Protein AF-A0A7C4MFL2-F1 (afdb_monomer_lite)

pLDDT: mean 95.14, std 5.4, range [57.25, 98.12]

Secondary structure (DSSP, 8-state):
-EEEEETTS-EE-TTT--TT--EEEEE-PPPHHHHSHHHHHHHHHHHHHTT--PPP--GGGT--

Sequence (64 aa):
LICWLSTDGRPLTNADIKEGLEVAVIG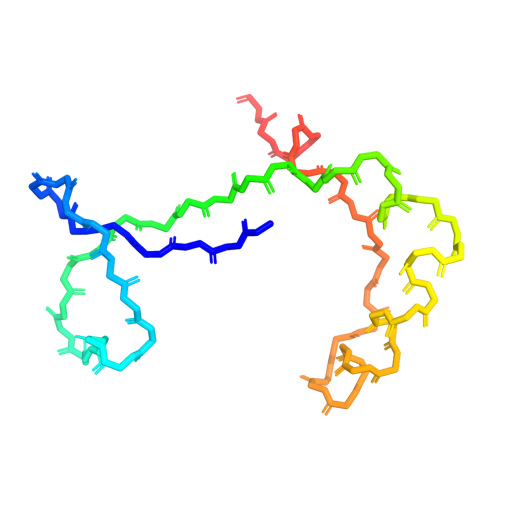IKADERWRKPEGLAVFRPVLAELGYTGEYIPIEKLLK

Radius of gyration: 14.29 Å; chains: 1; bounding box: 31×28×30 Å

Structure (mmCIF, N/CA/C/O backbone):
data_AF-A0A7C4MFL2-F1
#
_entry.id   AF-A0A7C4MFL2-F1
#
loop_
_atom_site.group_PDB
_atom_site.id
_atom_site.type_symbol
_atom_site.label_atom_id
_atom_site.label_alt_id
_atom_site.label_comp_id
_atom_site.label_asym_id
_atom_site.label_entity_id
_atom_site.label_seq_id
_atom_site.pdbx_PDB_ins_code
_atom_site.Cartn_x
_atom_site.Cartn_y
_atom_site.Cartn_z
_atom_site.occupancy
_atom_site.B_iso_or_equiv
_atom_site.auth_seq_id
_atom_site.auth_comp_id
_atom_site.auth_asym_id
_atom_site.auth_atom_id
_atom_site.pdbx_PDB_model_num
ATOM 1 N N . LEU A 1 1 ? 3.302 1.909 0.598 1.00 93.38 1 LEU A N 1
ATOM 2 C CA . LEU A 1 1 ? 2.934 1.354 1.923 1.00 93.38 1 LEU A CA 1
ATOM 3 C C . LEU A 1 1 ? 1.424 1.441 2.048 1.00 93.38 1 LEU A C 1
ATOM 5 O O . LEU A 1 1 ? 0.877 2.460 1.648 1.00 93.38 1 LEU A O 1
ATOM 9 N N . ILE A 1 2 ? 0.778 0.389 2.541 1.00 95.88 2 ILE A N 1
ATOM 10 C CA . ILE A 1 2 ? -0.634 0.412 2.936 1.00 95.88 2 ILE A CA 1
ATOM 11 C C . ILE A 1 2 ? -0.639 0.235 4.451 1.00 95.88 2 ILE A C 1
ATOM 13 O O . ILE A 1 2 ? 0.024 -0.678 4.945 1.00 95.88 2 ILE A O 1
ATOM 17 N N . CYS A 1 3 ? -1.312 1.119 5.180 1.0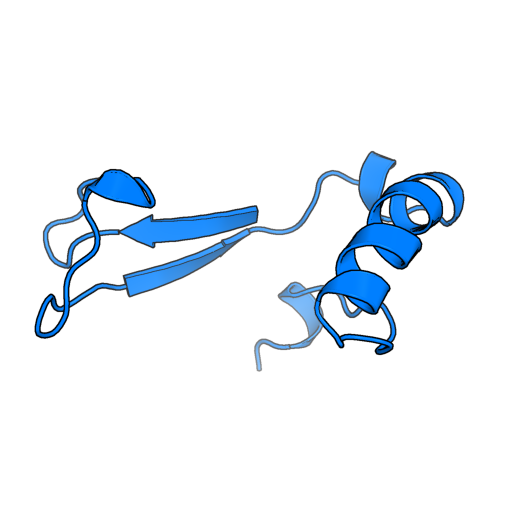0 96.38 3 CYS A N 1
ATOM 18 C CA . CYS A 1 3 ? -1.435 1.015 6.629 1.00 96.38 3 CYS A CA 1
ATOM 19 C C . CYS A 1 3 ? -2.865 1.265 7.102 1.00 96.38 3 CYS A C 1
ATOM 21 O O . CYS A 1 3 ? -3.669 1.916 6.429 1.00 96.38 3 CYS A O 1
ATOM 23 N N . TRP A 1 4 ? -3.145 0.728 8.285 1.00 97.31 4 TRP A N 1
ATOM 24 C CA . TRP A 1 4 ? -4.396 0.890 9.002 1.00 97.31 4 TRP A CA 1
ATOM 25 C C . TRP A 1 4 ? -4.244 2.006 10.037 1.00 97.31 4 TRP A C 1
ATOM 27 O O . TRP A 1 4 ? -3.243 2.067 10.760 1.00 97.31 4 TRP A O 1
ATOM 37 N N . LEU A 1 5 ? -5.248 2.870 10.126 1.00 97.56 5 LEU A N 1
ATOM 38 C CA . LEU A 1 5 ? -5.378 3.871 11.177 1.00 97.56 5 LEU A CA 1
ATOM 39 C C . LEU A 1 5 ? -6.756 3.707 11.816 1.00 97.56 5 LEU A C 1
ATOM 41 O O . LEU A 1 5 ? -7.752 3.563 11.107 1.00 97.56 5 LEU A O 1
ATOM 45 N N . SER A 1 6 ? -6.838 3.732 13.141 1.00 96.44 6 SER A N 1
ATOM 46 C CA . SER A 1 6 ? -8.132 3.879 13.805 1.00 96.44 6 SER A CA 1
ATOM 47 C C . SER A 1 6 ? -8.737 5.251 13.484 1.00 96.44 6 SER A C 1
ATOM 49 O O . SER A 1 6 ? -8.033 6.205 13.138 1.00 96.44 6 SER A O 1
ATOM 51 N N . THR A 1 7 ? -10.054 5.379 13.630 1.00 95.69 7 THR A N 1
ATOM 52 C CA . THR A 1 7 ? -10.763 6.643 13.378 1.00 95.69 7 THR A CA 1
ATOM 53 C C . THR A 1 7 ? -10.394 7.757 14.368 1.00 95.69 7 THR A C 1
ATOM 55 O O . THR A 1 7 ? -10.575 8.929 14.050 1.00 95.69 7 THR A O 1
ATOM 58 N N . ASP A 1 8 ? -9.805 7.418 15.523 1.00 95.19 8 ASP A N 1
ATOM 59 C CA . ASP A 1 8 ? -9.230 8.362 16.497 1.00 95.19 8 ASP A CA 1
ATOM 60 C C . ASP A 1 8 ? -7.734 8.671 16.264 1.00 95.19 8 ASP A C 1
ATOM 62 O O . ASP A 1 8 ? -7.117 9.384 17.056 1.00 95.19 8 ASP A O 1
ATOM 66 N N . GLY A 1 9 ? -7.147 8.176 15.168 1.00 94.19 9 GLY A N 1
ATOM 67 C CA . GLY A 1 9 ? -5.816 8.575 14.706 1.00 94.19 9 GLY A CA 1
ATOM 68 C C . GLY A 1 9 ? -4.646 7.734 15.220 1.00 94.19 9 GLY A C 1
ATOM 69 O O . GLY A 1 9 ? -3.499 8.177 15.133 1.00 94.19 9 GLY A O 1
ATOM 70 N N . ARG A 1 10 ? -4.888 6.530 15.748 1.00 96.31 10 ARG A N 1
ATOM 71 C CA . ARG A 1 10 ? -3.828 5.620 16.212 1.00 96.31 10 ARG A CA 1
ATOM 72 C C . ARG A 1 10 ? -3.411 4.644 15.107 1.00 96.31 10 ARG A C 1
ATOM 74 O O . ARG A 1 10 ? -4.275 4.092 14.425 1.00 96.31 10 ARG A O 1
ATOM 81 N N . PRO A 1 11 ? -2.103 4.394 14.923 1.00 96.38 11 PRO A N 1
ATOM 82 C CA . PRO A 1 11 ? -1.635 3.388 13.977 1.00 96.38 11 PRO A CA 1
ATOM 83 C C . PRO A 1 11 ? -2.011 1.985 14.455 1.00 96.38 11 PRO A C 1
ATOM 85 O O . PRO A 1 11 ? -1.888 1.677 15.640 1.00 96.38 11 PRO A O 1
ATOM 88 N N . LEU A 1 12 ? -2.432 1.138 13.517 1.00 97.12 12 LEU A N 1
ATOM 89 C CA . LEU A 1 12 ? -2.768 -0.261 13.764 1.00 97.12 12 LEU A CA 1
ATOM 90 C C . LEU A 1 12 ? -1.863 -1.170 12.925 1.00 97.12 12 LEU A C 1
ATOM 92 O O . LEU A 1 12 ? -1.562 -0.884 11.761 1.00 97.12 12 LEU A O 1
ATOM 96 N N . THR A 1 13 ? -1.428 -2.279 13.513 1.00 96.69 13 THR A N 1
ATOM 97 C CA . THR A 1 13 ? -0.709 -3.348 12.815 1.00 96.69 13 THR A CA 1
ATOM 98 C C . THR A 1 13 ? -1.689 -4.408 12.320 1.00 96.69 13 THR A C 1
ATOM 100 O O . THR A 1 13 ? -2.840 -4.455 12.745 1.00 96.69 13 THR A O 1
ATOM 103 N N . ASN A 1 14 ? -1.232 -5.318 11.458 1.00 95.50 14 ASN A N 1
ATOM 104 C CA . ASN A 1 14 ? -2.065 -6.434 11.000 1.00 95.50 14 ASN A CA 1
ATOM 105 C C . ASN A 1 14 ? -2.573 -7.325 12.153 1.00 95.50 14 ASN A C 1
ATOM 107 O O . ASN A 1 14 ? -3.613 -7.953 11.997 1.00 95.50 14 ASN A O 1
ATOM 111 N N . ALA A 1 15 ? -1.871 -7.374 13.293 1.00 96.62 15 ALA A N 1
ATOM 112 C CA . ALA A 1 15 ? -2.284 -8.156 14.461 1.00 96.62 15 ALA A CA 1
ATOM 113 C C . ALA A 1 15 ? -3.443 -7.513 15.246 1.00 96.62 15 ALA A C 1
ATOM 115 O O . ALA A 1 15 ? -4.132 -8.208 15.989 1.00 96.62 15 ALA A O 1
ATOM 116 N N . ASP A 1 16 ? -3.671 -6.208 15.073 1.00 95.50 16 ASP A N 1
ATOM 117 C CA . ASP A 1 16 ? -4.742 -5.471 15.753 1.00 95.50 16 ASP A CA 1
ATOM 118 C C . ASP A 1 16 ? -6.090 -5.570 15.012 1.00 95.50 16 ASP A C 1
ATOM 120 O O . ASP A 1 16 ? -7.142 -5.240 15.568 1.00 95.50 16 ASP A O 1
ATOM 124 N N . ILE A 1 17 ? -6.073 -6.002 13.744 1.00 95.62 17 ILE A N 1
ATOM 125 C CA . ILE A 1 17 ? -7.243 -5.998 12.860 1.00 95.62 17 ILE A CA 1
ATOM 126 C C . ILE A 1 17 ? -8.182 -7.162 13.175 1.00 95.62 17 ILE A C 1
ATOM 128 O O . ILE A 1 17 ? -7.772 -8.315 13.294 1.00 95.62 17 ILE A O 1
ATOM 132 N N . LYS A 1 18 ? -9.476 -6.845 13.254 1.00 95.69 18 LYS A N 1
ATOM 133 C CA . LYS A 1 18 ? -10.570 -7.793 13.475 1.00 95.69 18 LYS A CA 1
ATOM 134 C C . LYS A 1 18 ? -11.825 -7.352 12.732 1.00 95.69 18 LYS A C 1
ATOM 136 O O . LYS A 1 18 ? -12.013 -6.163 12.474 1.00 95.69 18 LYS A O 1
ATOM 141 N N . GLU A 1 19 ? -12.691 -8.306 12.415 1.00 96.12 19 GLU A N 1
ATOM 142 C CA . GLU A 1 19 ? -13.986 -8.020 11.797 1.00 96.12 19 GLU A CA 1
ATOM 143 C C . GLU A 1 19 ? -14.818 -7.060 12.662 1.00 96.12 19 GLU A C 1
ATOM 145 O O . GLU A 1 19 ? -14.795 -7.116 13.893 1.00 96.12 19 GLU A O 1
ATOM 150 N N . GLY A 1 20 ? -15.531 -6.146 12.003 1.00 96.00 20 GLY A N 1
ATOM 151 C CA . GLY A 1 20 ? -16.334 -5.112 12.660 1.00 96.00 20 GLY A CA 1
ATOM 152 C C . GLY A 1 20 ? -15.544 -3.912 13.194 1.00 96.00 20 GLY A C 1
ATOM 153 O O . GLY A 1 20 ? -16.160 -2.980 13.705 1.00 96.00 20 GLY A O 1
ATOM 154 N N . LEU A 1 21 ? -14.211 -3.894 13.077 1.00 96.00 21 LEU A N 1
ATOM 155 C CA . LEU A 1 21 ? -13.411 -2.720 13.421 1.00 96.00 21 LEU A CA 1
ATOM 156 C C . LEU A 1 21 ? -13.503 -1.661 12.314 1.00 96.00 21 LEU A C 1
ATOM 158 O O . LEU A 1 21 ? -13.144 -1.918 11.166 1.00 96.00 21 LEU A O 1
ATOM 162 N N . GLU A 1 22 ? -13.940 -0.455 12.671 1.00 97.19 22 GLU A N 1
ATOM 163 C CA . GLU A 1 22 ? -13.900 0.694 11.769 1.00 97.19 22 GLU A CA 1
ATOM 164 C C . GLU A 1 22 ? -12.474 1.251 11.688 1.00 97.19 22 GLU A C 1
ATOM 166 O O . GLU A 1 22 ? -11.851 1.572 12.705 1.00 97.19 22 GLU A O 1
ATOM 171 N N . VAL A 1 23 ? -11.948 1.351 10.469 1.00 96.94 23 VAL A N 1
ATOM 172 C CA . VAL A 1 23 ? -10.576 1.794 10.203 1.00 96.94 23 VAL A CA 1
ATOM 173 C C . VAL A 1 23 ? -10.531 2.708 8.985 1.00 96.94 23 VAL A C 1
ATOM 175 O O . VAL A 1 23 ? -11.293 2.544 8.033 1.00 96.94 23 VAL A O 1
ATOM 178 N N . ALA A 1 24 ? -9.578 3.633 8.983 1.00 96.62 24 ALA A N 1
ATOM 179 C CA . ALA A 1 24 ? -9.128 4.312 7.781 1.00 96.62 24 ALA A CA 1
ATOM 180 C C . ALA A 1 24 ? -7.972 3.522 7.148 1.00 96.62 24 ALA A C 1
ATOM 182 O O . ALA A 1 24 ? -7.045 3.083 7.834 1.00 96.62 24 ALA A O 1
ATOM 183 N N . VAL A 1 25 ? -8.015 3.364 5.825 1.00 96.19 25 VAL A N 1
ATOM 184 C CA . VAL A 1 25 ? -6.954 2.715 5.045 1.00 96.19 25 VAL A CA 1
ATOM 185 C C . VAL A 1 25 ? -6.163 3.785 4.317 1.00 96.19 25 VAL A C 1
ATOM 187 O O . VAL A 1 25 ? -6.719 4.537 3.518 1.00 96.19 25 VAL A O 1
ATOM 190 N N . ILE A 1 26 ? -4.863 3.855 4.584 1.00 94.44 26 ILE A N 1
ATOM 191 C CA . ILE A 1 26 ? -3.999 4.895 4.031 1.00 94.44 26 ILE A CA 1
ATOM 192 C C . ILE A 1 26 ? -2.991 4.256 3.086 1.00 94.44 26 ILE A C 1
ATOM 194 O O . ILE A 1 26 ? -2.218 3.373 3.463 1.00 94.44 26 ILE A O 1
ATOM 198 N N . GLY A 1 27 ? -2.981 4.734 1.845 1.00 95.06 27 GLY A N 1
ATOM 199 C CA . GLY A 1 27 ? -1.943 4.420 0.878 1.00 95.06 27 GLY A CA 1
ATOM 200 C C . GLY A 1 27 ? -0.908 5.539 0.814 1.00 95.06 27 GLY A C 1
ATOM 201 O O . GLY A 1 27 ? -1.238 6.697 0.574 1.00 95.06 27 GLY A O 1
ATOM 202 N N . ILE A 1 28 ? 0.361 5.188 1.002 1.00 94.69 28 ILE A N 1
ATOM 203 C CA . ILE A 1 28 ? 1.492 6.117 0.927 1.00 94.69 28 ILE A CA 1
ATOM 204 C C . ILE A 1 28 ? 2.340 5.765 -0.291 1.00 94.69 28 ILE A C 1
ATOM 206 O O . ILE A 1 28 ? 2.708 4.594 -0.487 1.00 94.69 28 ILE A O 1
ATOM 210 N N . LYS A 1 29 ? 2.668 6.796 -1.082 1.00 95.94 29 LYS A N 1
ATOM 211 C CA . LYS A 1 29 ? 3.580 6.717 -2.225 1.00 95.94 29 LYS A CA 1
ATOM 212 C C . LYS A 1 29 ? 4.864 5.979 -1.828 1.00 95.94 29 LYS A C 1
ATOM 214 O O . LYS A 1 29 ? 5.470 6.262 -0.798 1.00 95.94 29 LYS A O 1
ATOM 219 N N . ALA A 1 30 ? 5.264 5.014 -2.652 1.00 96.44 30 ALA A N 1
ATOM 220 C CA . ALA A 1 30 ? 6.512 4.289 -2.453 1.00 96.44 30 ALA A CA 1
ATOM 221 C C . ALA A 1 30 ? 7.726 5.206 -2.676 1.00 96.44 30 ALA A C 1
ATOM 223 O O . ALA A 1 30 ? 7.683 6.093 -3.528 1.00 96.44 30 ALA A O 1
ATOM 224 N N . ASP A 1 31 ? 8.812 4.957 -1.943 1.00 96.38 31 ASP A N 1
ATOM 225 C CA . ASP A 1 31 ? 10.100 5.614 -2.187 1.00 96.38 31 ASP A CA 1
ATOM 226 C C . ASP A 1 31 ? 10.561 5.397 -3.638 1.00 96.38 31 ASP A C 1
ATOM 228 O O . ASP A 1 31 ? 10.374 4.309 -4.188 1.00 96.38 31 ASP A O 1
ATOM 232 N N . GLU A 1 32 ? 11.182 6.411 -4.248 1.00 96.19 32 GLU A N 1
ATOM 233 C CA . GLU A 1 32 ? 11.585 6.399 -5.662 1.00 96.19 32 GLU A CA 1
ATOM 234 C C . GLU A 1 32 ? 12.446 5.186 -6.034 1.00 96.19 32 GLU A C 1
ATOM 236 O O . GLU A 1 32 ? 12.329 4.673 -7.149 1.00 96.19 32 GLU A O 1
ATOM 241 N N . ARG A 1 33 ? 13.257 4.654 -5.108 1.00 96.12 33 ARG A N 1
ATOM 242 C CA . ARG A 1 33 ? 14.075 3.458 -5.374 1.00 96.12 33 ARG A CA 1
ATOM 243 C C . ARG A 1 33 ? 13.239 2.221 -5.708 1.00 96.12 33 ARG A C 1
ATOM 245 O O . ARG A 1 33 ? 13.673 1.393 -6.500 1.00 96.12 33 ARG A O 1
ATOM 252 N N . TRP A 1 34 ? 12.039 2.108 -5.137 1.00 96.44 34 TRP A N 1
ATOM 253 C CA . TRP A 1 34 ? 11.146 0.961 -5.325 1.00 96.44 34 TRP A CA 1
ATOM 254 C C . TRP A 1 34 ? 10.243 1.088 -6.551 1.00 96.44 34 TRP A C 1
ATOM 256 O O . TRP A 1 34 ? 9.588 0.125 -6.933 1.00 96.44 34 TRP A O 1
ATOM 266 N N . ARG A 1 35 ? 10.204 2.270 -7.171 1.00 95.62 35 ARG A N 1
ATOM 267 C CA . ARG A 1 35 ? 9.367 2.564 -8.345 1.00 95.62 35 ARG A CA 1
ATOM 268 C C . ARG A 1 35 ? 10.077 2.260 -9.662 1.00 95.62 35 ARG A C 1
ATOM 270 O O . ARG A 1 35 ? 9.444 2.265 -10.713 1.00 95.62 35 ARG A O 1
ATOM 277 N N . LYS A 1 36 ? 11.390 2.034 -9.603 1.00 96.62 36 LYS A N 1
ATOM 278 C CA . LYS A 1 36 ? 12.220 1.657 -10.748 1.00 96.62 36 LYS A CA 1
ATOM 279 C C . LYS A 1 36 ? 11.985 0.191 -11.132 1.00 96.62 36 LYS A C 1
ATOM 281 O O . LYS A 1 36 ? 11.571 -0.588 -10.268 1.00 96.62 36 LYS A O 1
ATOM 286 N N . PRO A 1 37 ? 12.270 -0.210 -12.385 1.00 96.50 37 PRO A N 1
ATOM 287 C CA . PRO A 1 37 ? 12.065 -1.584 -12.845 1.00 96.50 37 PRO A CA 1
ATOM 288 C C . PRO A 1 37 ? 12.688 -2.645 -11.932 1.00 96.50 37 PRO A C 1
ATOM 290 O O . PRO A 1 37 ? 12.057 -3.662 -11.656 1.00 96.50 37 PRO A O 1
ATOM 293 N N . GLU A 1 38 ? 13.885 -2.388 -11.405 1.00 96.81 38 GLU A N 1
ATOM 294 C CA . GLU A 1 38 ? 14.613 -3.312 -10.532 1.00 96.81 38 GLU A CA 1
ATOM 295 C C . GLU A 1 38 ? 13.923 -3.461 -9.172 1.00 96.81 38 GLU A C 1
ATOM 297 O O . GLU A 1 38 ? 13.838 -4.560 -8.632 1.00 96.81 38 GLU A O 1
ATOM 302 N N . GLY A 1 39 ? 13.378 -2.365 -8.636 1.00 96.25 39 GLY A N 1
ATOM 303 C CA . GLY A 1 39 ? 12.600 -2.382 -7.399 1.00 96.25 39 GLY A CA 1
ATOM 304 C C . GLY A 1 39 ? 11.284 -3.137 -7.567 1.00 96.25 39 GLY A C 1
ATOM 305 O O . GLY A 1 39 ? 10.949 -3.986 -6.745 1.00 96.25 39 GLY A O 1
ATOM 306 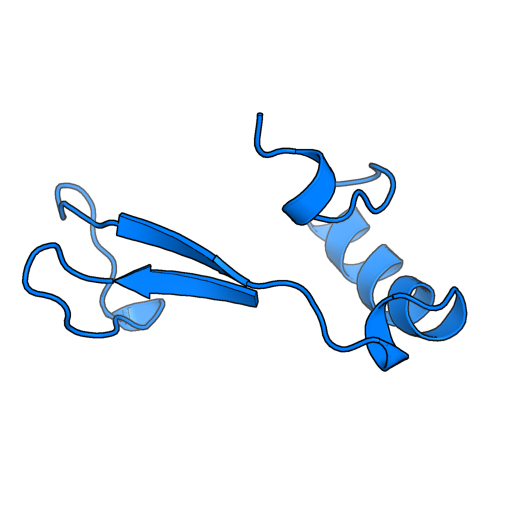N N . LEU A 1 40 ? 10.568 -2.889 -8.666 1.00 96.69 40 LEU A N 1
ATOM 307 C CA . LEU A 1 40 ? 9.320 -3.588 -8.984 1.00 96.69 40 LEU A CA 1
ATOM 308 C C . LEU A 1 40 ? 9.541 -5.088 -9.217 1.00 96.69 40 LEU A C 1
ATOM 310 O O . LEU A 1 40 ? 8.701 -5.895 -8.818 1.00 96.69 40 LEU A O 1
ATOM 314 N N . ALA A 1 41 ? 10.675 -5.475 -9.809 1.00 96.69 41 ALA A N 1
ATOM 315 C CA . ALA A 1 41 ? 11.032 -6.874 -10.033 1.00 96.69 41 ALA A CA 1
ATOM 316 C C . ALA A 1 41 ? 11.114 -7.693 -8.732 1.00 96.69 41 ALA A C 1
ATOM 318 O O . ALA A 1 41 ? 10.819 -8.883 -8.761 1.00 96.69 41 ALA A O 1
ATOM 319 N N . VAL A 1 42 ? 11.434 -7.064 -7.594 1.00 96.69 42 VAL A N 1
ATOM 320 C CA . VAL A 1 42 ? 11.435 -7.725 -6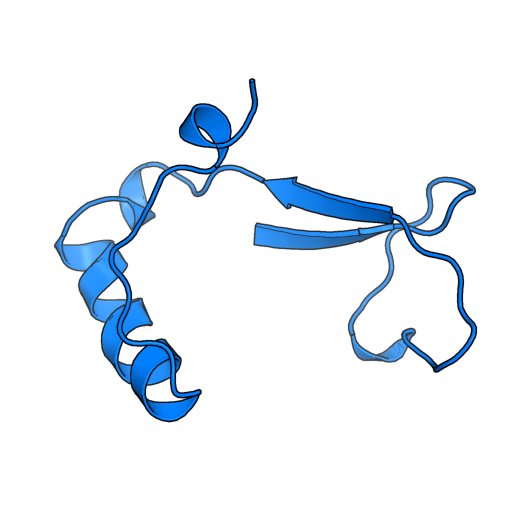.275 1.00 96.69 42 VAL A CA 1
ATOM 321 C C . VAL A 1 42 ? 10.017 -8.084 -5.819 1.00 96.69 42 VAL A C 1
ATOM 323 O O . VAL A 1 42 ? 9.802 -9.149 -5.250 1.00 96.69 42 VAL A O 1
ATOM 326 N N . PHE A 1 43 ? 9.034 -7.217 -6.077 1.00 96.50 43 PHE A N 1
ATOM 327 C CA . PHE A 1 43 ? 7.657 -7.413 -5.608 1.00 96.50 43 PHE A CA 1
ATOM 328 C C . PHE A 1 43 ? 6.808 -8.270 -6.552 1.00 96.50 43 PHE A C 1
ATOM 330 O O . PHE A 1 43 ? 5.879 -8.931 -6.094 1.00 96.50 43 PHE A O 1
ATOM 337 N N . ARG A 1 44 ? 7.110 -8.273 -7.857 1.00 96.38 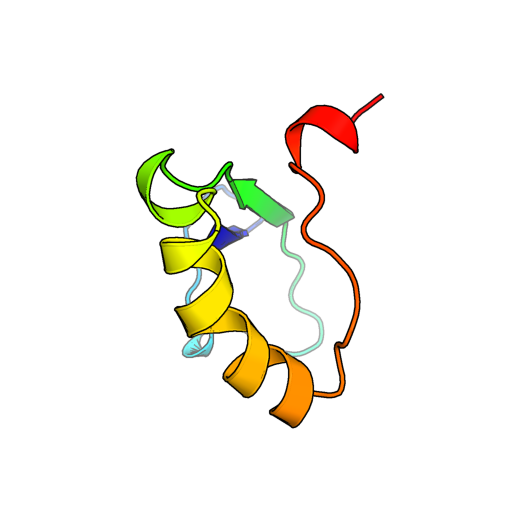44 ARG A N 1
ATOM 338 C CA . ARG A 1 44 ? 6.318 -8.977 -8.882 1.00 96.38 44 ARG A CA 1
ATOM 339 C C . ARG A 1 44 ? 6.070 -10.466 -8.572 1.00 96.38 44 ARG A C 1
ATOM 341 O O . ARG A 1 44 ? 4.910 -10.859 -8.650 1.00 96.38 44 ARG A O 1
ATOM 348 N N . PRO A 1 45 ? 7.074 -11.285 -8.193 1.00 97.38 45 PRO A N 1
ATOM 349 C CA . PRO A 1 45 ? 6.840 -12.695 -7.876 1.00 97.38 45 PRO A CA 1
ATOM 350 C C . PRO A 1 45 ? 5.909 -12.879 -6.673 1.00 97.38 45 PRO A C 1
ATOM 352 O O . PRO A 1 45 ? 4.966 -13.656 -6.743 1.00 97.38 45 PRO A O 1
ATOM 355 N N . VAL A 1 46 ? 6.117 -12.095 -5.610 1.00 97.12 46 VAL A N 1
ATOM 356 C CA . VAL A 1 46 ? 5.302 -12.155 -4.385 1.00 97.12 46 VAL A CA 1
ATOM 357 C C . VAL A 1 46 ? 3.850 -11.772 -4.674 1.00 97.12 46 VAL A C 1
ATOM 359 O O . VAL A 1 46 ? 2.923 -12.428 -4.213 1.00 97.12 46 VAL A O 1
ATOM 362 N N . LEU A 1 47 ? 3.631 -10.721 -5.468 1.00 97.12 47 LEU A N 1
ATOM 363 C CA . LEU A 1 47 ? 2.284 -10.316 -5.872 1.00 97.12 47 LEU A CA 1
ATOM 364 C C . LEU A 1 47 ? 1.608 -11.382 -6.744 1.00 97.12 47 LEU A C 1
ATOM 366 O O . LEU A 1 47 ? 0.421 -11.639 -6.560 1.00 97.12 47 LEU A O 1
ATOM 370 N N . ALA A 1 48 ? 2.358 -12.035 -7.636 1.00 97.56 48 ALA A N 1
ATOM 371 C CA . ALA A 1 48 ? 1.842 -13.119 -8.464 1.00 97.56 48 ALA A CA 1
ATOM 372 C C . ALA A 1 48 ? 1.428 -14.344 -7.628 1.00 97.56 48 ALA A C 1
ATOM 374 O O . ALA A 1 48 ? 0.376 -14.920 -7.896 1.00 97.56 48 ALA A O 1
ATOM 375 N N . GLU A 1 49 ? 2.187 -14.700 -6.584 1.00 98.12 49 GLU A N 1
ATOM 376 C CA . GLU A 1 49 ? 1.804 -15.750 -5.621 1.00 98.12 49 GLU A CA 1
ATOM 377 C C . GLU A 1 49 ? 0.508 -15.410 -4.868 1.00 98.12 49 GLU A C 1
ATOM 379 O O . GLU A 1 49 ? -0.293 -16.296 -4.577 1.00 98.12 49 GLU A O 1
ATOM 384 N N . 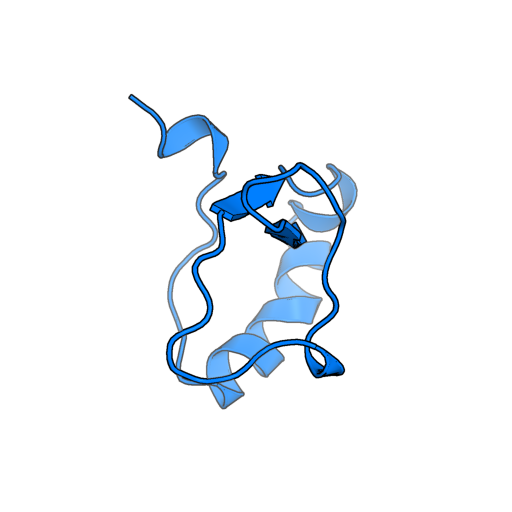LEU A 1 50 ? 0.257 -14.121 -4.617 1.00 97.12 50 LEU A N 1
ATOM 385 C CA . LEU A 1 50 ? -0.997 -13.614 -4.048 1.00 97.12 50 LEU A CA 1
ATOM 386 C C . LEU A 1 50 ? -2.126 -13.460 -5.090 1.00 97.12 50 LEU A C 1
ATOM 388 O O . LEU A 1 50 ? -3.209 -12.981 -4.755 1.00 97.12 50 LEU A O 1
ATOM 392 N N . GLY A 1 51 ? -1.892 -13.846 -6.349 1.00 98.00 51 GLY A N 1
ATOM 393 C CA . GLY A 1 51 ? -2.874 -13.788 -7.436 1.00 98.00 51 GLY A CA 1
ATOM 394 C C . GLY A 1 51 ? -3.007 -12.425 -8.124 1.00 98.00 51 GLY A C 1
ATOM 395 O O . GLY A 1 51 ? -3.934 -12.229 -8.909 1.00 98.00 51 GLY A O 1
ATOM 396 N N . TYR A 1 52 ? -2.103 -11.476 -7.865 1.00 97.00 52 TYR A N 1
ATOM 397 C CA . TYR A 1 52 ? -2.097 -10.158 -8.502 1.00 97.00 52 TYR A CA 1
ATOM 398 C C . TYR A 1 52 ? -1.015 -10.052 -9.583 1.00 97.00 52 TYR A C 1
ATOM 400 O O . TYR A 1 52 ? 0.179 -10.001 -9.293 1.00 97.00 52 TYR A O 1
ATOM 408 N N . THR A 1 53 ? -1.438 -9.941 -10.843 1.00 96.75 53 THR A N 1
ATOM 409 C CA . THR A 1 53 ? -0.547 -9.809 -12.013 1.00 96.75 53 THR A CA 1
ATOM 410 C C . THR A 1 53 ? -0.673 -8.453 -12.716 1.00 96.75 53 THR A C 1
ATOM 412 O O . THR A 1 53 ? -0.303 -8.321 -13.880 1.00 96.75 53 THR A O 1
ATOM 415 N N . GLY A 1 54 ? -1.251 -7.453 -12.045 1.00 95.31 54 GLY A N 1
ATOM 416 C CA . GLY A 1 54 ? -1.420 -6.108 -12.592 1.00 95.31 54 GLY A CA 1
ATOM 417 C C . GLY A 1 54 ? -0.119 -5.302 -12.626 1.00 95.31 54 GLY A C 1
ATOM 418 O O . GLY A 1 54 ? 0.851 -5.608 -11.931 1.00 95.31 54 GLY A O 1
ATOM 419 N N . GLU A 1 55 ? -0.114 -4.233 -13.422 1.00 94.19 55 GLU A N 1
ATOM 420 C CA . GLU A 1 55 ? 1.016 -3.306 -13.489 1.00 94.19 55 GLU A CA 1
ATOM 421 C C . GLU A 1 55 ? 1.033 -2.320 -12.318 1.00 94.19 55 GLU A C 1
ATOM 423 O O . GLU A 1 55 ? 0.001 -1.965 -11.743 1.00 94.19 55 GLU A O 1
ATOM 428 N N . TYR A 1 56 ? 2.228 -1.823 -11.989 1.00 95.25 56 TYR A N 1
ATOM 429 C CA . TYR A 1 56 ? 2.380 -0.788 -10.973 1.00 95.25 56 TYR A CA 1
ATOM 430 C C . TYR A 1 56 ? 1.778 0.539 -11.449 1.00 95.25 56 TYR A C 1
ATOM 432 O O . TYR A 1 56 ? 2.262 1.153 -12.403 1.00 95.25 56 TYR A O 1
ATOM 440 N N . ILE A 1 57 ? 0.771 1.023 -10.721 1.00 95.25 57 ILE A N 1
ATOM 441 C CA . ILE A 1 57 ? 0.203 2.358 -10.904 1.00 95.25 57 ILE A CA 1
ATOM 442 C C . ILE A 1 57 ? 0.522 3.201 -9.659 1.00 95.25 57 ILE A C 1
ATOM 444 O O . ILE A 1 57 ? 0.120 2.838 -8.553 1.00 95.25 57 ILE A O 1
ATOM 448 N N . PRO A 1 58 ? 1.237 4.332 -9.805 1.00 95.12 58 PRO A N 1
ATOM 449 C CA . PRO A 1 58 ? 1.421 5.304 -8.735 1.00 95.12 58 PRO A CA 1
ATOM 450 C C . PRO A 1 58 ? 0.110 5.724 -8.075 1.00 95.12 58 PRO A C 1
ATOM 452 O O . PRO A 1 58 ? -0.814 6.151 -8.765 1.00 95.12 58 PRO A O 1
ATOM 455 N N . ILE A 1 59 ? 0.045 5.670 -6.746 1.00 94.81 59 ILE A N 1
ATOM 456 C CA . ILE A 1 59 ? -1.182 6.005 -6.017 1.00 94.81 59 ILE A CA 1
ATOM 457 C C . ILE A 1 59 ? -1.606 7.460 -6.229 1.00 94.81 59 ILE A C 1
ATOM 459 O O . ILE A 1 59 ? -2.792 7.747 -6.350 1.00 94.81 59 ILE A O 1
ATOM 463 N N . GLU A 1 60 ? -0.647 8.373 -6.384 1.00 94.19 60 GLU A N 1
ATOM 464 C CA . GLU A 1 60 ? -0.919 9.781 -6.671 1.00 94.19 60 GLU A CA 1
ATOM 465 C C . GLU A 1 60 ? -1.561 10.016 -8.050 1.00 94.19 60 GLU A C 1
ATOM 467 O O . GLU A 1 60 ? -2.040 11.111 -8.312 1.00 94.19 60 GLU A O 1
ATOM 472 N N . LYS A 1 61 ? -1.588 9.005 -8.933 1.00 94.50 61 LYS A N 1
ATOM 473 C CA . LYS A 1 61 ? -2.313 9.043 -10.215 1.00 94.50 61 LYS A CA 1
ATOM 474 C C . LYS A 1 61 ? -3.726 8.458 -10.127 1.00 94.50 61 LYS A C 1
ATOM 476 O O . LYS A 1 61 ? -4.475 8.557 -11.094 1.00 94.50 61 LYS A O 1
ATOM 481 N N . LEU A 1 62 ? -4.063 7.800 -9.017 1.00 89.69 62 LEU A N 1
ATOM 482 C CA . LEU A 1 62 ? -5.375 7.184 -8.788 1.00 89.69 62 LEU A CA 1
ATOM 483 C C . LEU A 1 62 ? -6.346 8.127 -8.069 1.00 89.69 62 LEU A C 1
ATOM 485 O O . LEU A 1 62 ? -7.556 7.924 -8.130 1.00 89.69 62 LEU A O 1
ATOM 489 N N . LEU A 1 63 ? -5.819 9.147 -7.393 1.00 78.44 63 LEU A N 1
ATOM 490 C CA . LEU A 1 63 ? -6.605 10.188 -6.743 1.00 78.44 63 LEU A CA 1
ATOM 491 C C . LEU A 1 63 ? -7.053 11.206 -7.805 1.00 78.44 63 LEU A C 1
ATOM 493 O O . LEU A 1 63 ? -6.223 11.701 -8.567 1.00 78.44 63 LEU A O 1
ATOM 497 N N . LYS A 1 64 ? -8.363 11.466 -7.878 1.00 57.25 64 LYS A N 1
ATOM 498 C CA . LYS A 1 64 ? -8.948 12.567 -8.657 1.00 57.25 64 LYS A CA 1
ATOM 499 C C . LYS A 1 64 ? -9.050 13.817 -7.801 1.00 57.25 64 LYS A C 1
ATOM 501 O O . LYS A 1 64 ? -9.391 13.658 -6.608 1.00 57.25 64 LYS A O 1
#

Foldseek 3Di:
DKFWAAPVGHTDDPVRDDPPGDIDIDDDFDDPVLVDPVNVVVCQVVCVVVVDNDDDDTPVVVDD